Protein AF-A0AAD7ZZE3-F1 (afdb_monomer_lite)

InterPro domains:
  IPR011072 HR1 rho-binding domain [PF02185] (24-82)
  IPR011072 HR1 rho-binding domain [PS51860] (10-84)
  IPR011072 HR1 rho-binding domain [SM00742] (22-85)
  IPR036274 HR1 repeat superfamily [SSF46585] (5-81)
  IPR047138 Rhophilin-1/2 [PTHR23031] (6-114)

pLDDT: mean 81.24, std 17.68, range [37.16, 98.25]

Structure (mmCIF, N/CA/C/O backbone):
data_AF-A0AAD7ZZE3-F1
#
_entry.id   AF-A0AAD7ZZE3-F1
#
loop_
_atom_site.group_PDB
_atom_site.id
_atom_site.type_symbol
_atom_site.label_atom_id
_atom_site.label_alt_id
_atom_site.label_comp_id
_atom_site.label_asym_id
_atom_site.label_entity_id
_atom_site.label_seq_id
_atom_site.pdbx_PDB_ins_code
_atom_site.Cartn_x
_atom_site.Cartn_y
_atom_site.Cartn_z
_atom_site.occupancy
_atom_site.B_iso_or_equiv
_atom_site.auth_seq_id
_atom_site.auth_comp_id
_atom_site.auth_asym_id
_atom_site.auth_atom_id
_atom_site.pdbx_PDB_model_num
ATOM 1 N N . THR A 1 1 ? 23.943 -19.077 -39.821 1.00 42.47 1 THR A N 1
ATOM 2 C CA . THR A 1 1 ? 24.358 -19.490 -38.464 1.00 42.47 1 THR A CA 1
ATOM 3 C C . THR A 1 1 ? 25.020 -18.323 -37.765 1.00 42.47 1 THR A C 1
ATOM 5 O O . THR A 1 1 ? 26.119 -17.955 -38.136 1.00 42.47 1 THR A O 1
ATOM 8 N N . SER A 1 2 ? 24.323 -17.698 -36.815 1.00 37.16 2 SER A N 1
ATOM 9 C CA . SER A 1 2 ? 24.888 -17.059 -35.613 1.00 37.16 2 SER A CA 1
ATOM 10 C C . SER A 1 2 ? 23.744 -16.312 -34.928 1.00 37.16 2 SER A C 1
ATOM 12 O O . SER A 1 2 ? 23.485 -15.138 -35.183 1.00 37.16 2 SER A O 1
ATOM 14 N N . LEU A 1 3 ? 22.980 -17.045 -34.117 1.00 42.78 3 LEU A N 1
ATOM 15 C CA . LEU A 1 3 ? 22.152 -16.440 -33.084 1.00 42.78 3 LEU A CA 1
ATOM 16 C C . LEU A 1 3 ? 23.130 -15.831 -32.078 1.00 42.78 3 LEU A C 1
ATOM 18 O O . LEU A 1 3 ? 23.641 -16.534 -31.209 1.00 42.78 3 LEU A O 1
ATOM 22 N N . LEU A 1 4 ? 23.419 -14.537 -32.223 1.00 43.78 4 LEU A N 1
ATOM 23 C CA . LEU A 1 4 ? 24.019 -13.727 -31.167 1.00 43.78 4 LEU A CA 1
ATOM 24 C C . LEU A 1 4 ? 23.009 -13.659 -30.017 1.00 43.78 4 LEU A C 1
ATOM 26 O O . LEU A 1 4 ? 22.282 -12.681 -29.848 1.00 43.78 4 LEU A O 1
ATOM 30 N N . TYR A 1 5 ? 22.948 -14.727 -29.223 1.00 42.84 5 TYR A N 1
ATOM 31 C CA . TYR A 1 5 ? 22.493 -14.635 -27.851 1.00 42.84 5 TYR A CA 1
ATOM 32 C C . TYR A 1 5 ? 23.435 -13.642 -27.183 1.00 42.84 5 TYR A C 1
ATOM 34 O O . TYR A 1 5 ? 24.569 -13.976 -26.843 1.00 42.84 5 TYR A O 1
ATOM 42 N N . LYS A 1 6 ? 22.985 -12.385 -27.066 1.00 51.81 6 LYS A N 1
ATOM 43 C CA . LYS A 1 6 ? 23.597 -11.416 -26.161 1.00 51.81 6 LYS A CA 1
ATOM 44 C C . LYS A 1 6 ? 23.743 -12.138 -24.831 1.00 51.81 6 LYS A C 1
ATOM 46 O O . LYS A 1 6 ? 22.735 -12.525 -24.240 1.00 51.81 6 LYS A O 1
ATOM 51 N N . SER A 1 7 ? 24.992 -12.379 -24.441 1.00 51.88 7 SER A N 1
ATOM 52 C CA . SER A 1 7 ? 25.343 -13.004 -23.175 1.00 51.88 7 SER A CA 1
ATOM 53 C C . SER A 1 7 ? 24.483 -12.365 -22.088 1.00 51.88 7 SER A C 1
ATOM 55 O O . SER A 1 7 ? 24.461 -11.136 -21.961 1.00 51.88 7 SER A O 1
ATOM 57 N N . GLY A 1 8 ? 23.686 -13.177 -21.392 1.00 56.34 8 GLY A N 1
ATOM 58 C CA . GLY A 1 8 ? 22.913 -12.695 -20.256 1.00 56.34 8 GLY A CA 1
ATOM 59 C C . GLY A 1 8 ? 23.854 -11.988 -19.285 1.00 56.34 8 GLY A C 1
ATOM 60 O O . GLY A 1 8 ? 25.014 -12.372 -19.144 1.00 56.34 8 GLY A O 1
ATOM 61 N N . SER A 1 9 ? 23.380 -10.918 -18.653 1.00 55.56 9 SER A N 1
ATOM 62 C CA . SER A 1 9 ? 24.172 -10.212 -17.649 1.00 55.56 9 SER A CA 1
ATOM 63 C C . SER A 1 9 ? 24.606 -11.186 -16.552 1.00 55.56 9 SER A C 1
ATOM 65 O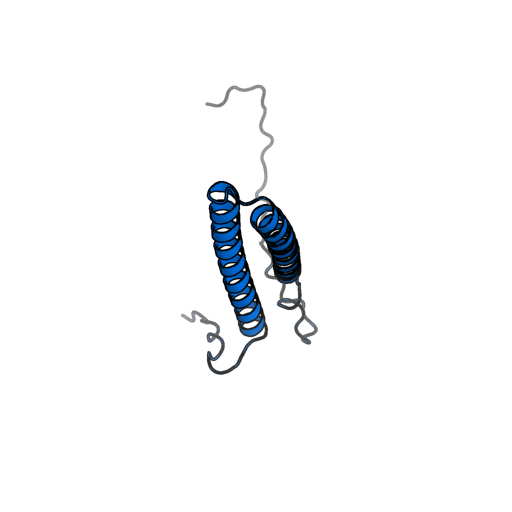 O . SER A 1 9 ? 23.769 -11.951 -16.070 1.00 55.56 9 SER A O 1
ATOM 67 N N . ASP A 1 10 ? 25.886 -11.162 -16.167 1.00 55.78 10 ASP A N 1
ATOM 68 C CA . ASP A 1 10 ? 26.408 -12.002 -15.086 1.00 55.78 10 ASP A CA 1
ATOM 69 C C . ASP A 1 10 ? 25.532 -11.818 -13.830 1.00 55.78 10 ASP A C 1
ATOM 71 O O . ASP A 1 10 ? 25.436 -10.696 -13.326 1.00 55.78 10 ASP A O 1
ATOM 75 N N . PRO A 1 11 ? 24.877 -12.873 -13.307 1.00 56.28 11 PRO A N 1
ATOM 76 C CA . PRO A 1 11 ? 24.030 -12.774 -12.120 1.00 56.28 11 PRO A CA 1
ATOM 77 C C . PRO A 1 11 ? 24.796 -12.325 -10.866 1.00 56.28 11 PRO A C 1
ATOM 79 O O . PRO A 1 11 ? 24.170 -11.901 -9.895 1.00 56.28 11 PRO A O 1
ATOM 82 N N . ARG A 1 12 ? 26.135 -12.394 -10.874 1.00 56.84 12 ARG A N 1
ATOM 83 C CA . ARG A 1 12 ? 27.008 -11.870 -9.814 1.00 56.84 12 ARG A CA 1
ATOM 84 C C . ARG A 1 12 ? 27.272 -10.368 -9.939 1.00 56.84 12 ARG A C 1
ATOM 86 O O . ARG A 1 12 ? 27.638 -9.738 -8.950 1.00 56.84 12 ARG A O 1
ATOM 93 N N . VAL A 1 13 ? 27.057 -9.778 -11.114 1.00 56.16 13 VAL A N 1
ATOM 94 C CA . VAL A 1 13 ? 27.199 -8.339 -11.350 1.00 56.16 13 VAL A CA 1
ATOM 95 C C . VAL A 1 13 ? 25.817 -7.705 -11.242 1.00 56.16 13 VAL A C 1
ATOM 97 O O . VAL A 1 13 ? 24.955 -7.879 -12.102 1.00 56.16 13 VAL A O 1
ATOM 100 N N . ALA A 1 14 ? 25.581 -6.954 -10.165 1.00 59.16 14 ALA A N 1
ATOM 101 C CA . ALA A 1 14 ? 24.323 -6.240 -9.972 1.00 59.16 14 ALA A CA 1
ATOM 102 C C . ALA A 1 14 ? 24.150 -5.161 -11.056 1.00 59.16 14 ALA A C 1
ATOM 104 O O . ALA A 1 14 ? 24.595 -4.023 -10.899 1.00 59.16 14 ALA A O 1
ATOM 105 N N . THR A 1 15 ? 23.491 -5.521 -12.157 1.00 68.00 15 THR A N 1
ATOM 106 C CA . THR A 1 15 ? 23.118 -4.578 -13.215 1.00 68.00 15 THR A CA 1
ATOM 107 C C . THR A 1 15 ? 22.203 -3.487 -12.662 1.00 68.00 15 THR A C 1
ATOM 109 O O . THR A 1 15 ? 21.455 -3.723 -11.708 1.00 68.00 15 THR A O 1
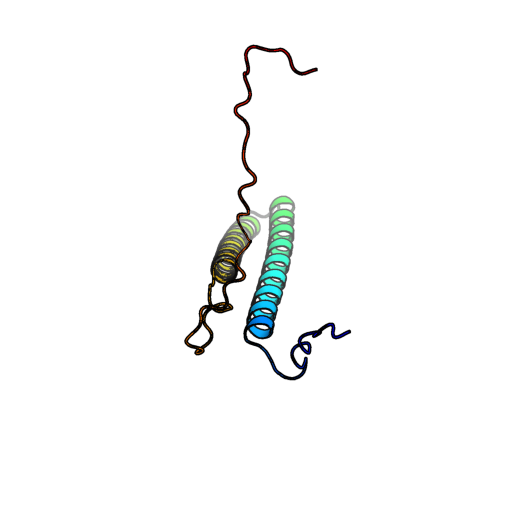ATOM 112 N N . CYS A 1 16 ? 22.200 -2.302 -13.279 1.00 66.75 16 CYS A N 1
ATOM 113 C CA . CYS A 1 16 ? 21.253 -1.232 -12.936 1.00 66.75 16 CYS A CA 1
ATOM 114 C C . CYS A 1 16 ? 19.800 -1.752 -12.930 1.00 66.75 16 CYS A C 1
ATOM 116 O O . CYS A 1 16 ? 19.038 -1.490 -12.000 1.00 66.75 16 CYS A O 1
ATOM 118 N N . ARG A 1 17 ? 19.469 -2.636 -13.883 1.00 74.25 17 ARG A N 1
ATOM 119 C CA . ARG A 1 17 ? 18.191 -3.362 -13.950 1.00 74.25 17 ARG A CA 1
ATOM 120 C C . ARG A 1 17 ? 17.933 -4.282 -12.757 1.00 74.25 17 ARG A C 1
ATOM 122 O O . ARG A 1 17 ? 16.835 -4.261 -12.206 1.00 74.25 17 ARG A O 1
ATOM 129 N N . GLY A 1 18 ? 18.920 -5.074 -12.340 1.00 76.62 18 GLY A N 1
ATOM 130 C CA . GLY A 1 18 ? 18.809 -5.944 -11.166 1.00 76.62 18 GLY A CA 1
ATOM 131 C C . GLY A 1 18 ? 18.609 -5.155 -9.869 1.00 76.62 18 GLY A C 1
ATOM 132 O O . GLY A 1 18 ? 17.760 -5.511 -9.053 1.00 76.62 18 GLY A O 1
ATOM 133 N N . LYS A 1 19 ? 19.317 -4.030 -9.709 1.00 80.75 19 LYS A N 1
ATOM 134 C CA . LYS A 1 19 ? 19.153 -3.123 -8.560 1.00 80.75 19 LYS A CA 1
ATOM 135 C C . LYS A 1 19 ? 17.740 -2.532 -8.503 1.00 80.75 19 LYS A C 1
ATOM 137 O O . LYS A 1 19 ? 17.121 -2.561 -7.440 1.00 80.75 19 LYS A O 1
ATOM 142 N N . LEU A 1 20 ? 17.209 -2.060 -9.634 1.00 83.00 20 LEU A N 1
ATOM 143 C CA . LEU A 1 20 ? 15.844 -1.531 -9.717 1.00 83.00 20 LEU A CA 1
ATOM 144 C C . LEU A 1 20 ? 14.799 -2.604 -9.384 1.00 83.00 20 LEU A C 1
ATOM 146 O O . LEU A 1 20 ? 13.881 -2.366 -8.601 1.00 83.00 20 LEU A O 1
ATOM 150 N N . GLN A 1 21 ? 14.972 -3.815 -9.920 1.00 87.00 21 GLN A N 1
ATOM 151 C CA . GLN A 1 21 ? 14.063 -4.927 -9.657 1.00 87.00 21 GLN A CA 1
ATOM 152 C C . GLN A 1 21 ? 14.080 -5.357 -8.182 1.00 87.00 21 GLN A C 1
ATOM 154 O O . GLN A 1 21 ? 13.024 -5.657 -7.625 1.00 87.00 21 GLN A O 1
ATOM 159 N N . ASN A 1 22 ? 15.242 -5.336 -7.523 1.00 88.56 22 ASN A N 1
ATOM 160 C CA . ASN A 1 22 ? 15.345 -5.608 -6.087 1.00 88.56 22 ASN A CA 1
ATOM 161 C C . ASN A 1 22 ? 14.596 -4.560 -5.256 1.00 88.56 22 ASN A C 1
ATOM 163 O O . ASN A 1 22 ? 13.813 -4.929 -4.380 1.00 88.56 22 ASN A O 1
ATOM 167 N N . LYS A 1 23 ? 14.763 -3.266 -5.572 1.00 90.69 23 LYS A N 1
ATOM 168 C CA . LYS A 1 23 ? 13.990 -2.183 -4.936 1.00 90.69 23 LYS A CA 1
ATOM 169 C C . LYS A 1 23 ? 12.482 -2.384 -5.138 1.00 90.69 23 LYS A C 1
ATOM 171 O O . LYS A 1 23 ? 11.722 -2.331 -4.175 1.00 90.69 23 LYS A O 1
ATOM 176 N N . ARG A 1 24 ? 12.055 -2.710 -6.365 1.00 92.38 24 ARG A N 1
ATOM 177 C CA . ARG A 1 24 ? 10.647 -2.977 -6.709 1.00 92.38 24 ARG A CA 1
ATOM 178 C C . ARG A 1 24 ? 10.078 -4.162 -5.928 1.00 92.38 24 ARG A C 1
ATOM 180 O O . ARG A 1 24 ? 8.959 -4.097 -5.426 1.00 92.38 24 ARG A O 1
ATOM 187 N N . SER A 1 25 ? 10.838 -5.250 -5.828 1.00 93.94 25 SER A N 1
ATOM 188 C CA . SER A 1 25 ? 10.450 -6.435 -5.058 1.00 93.94 25 SER A CA 1
ATOM 189 C C . SER A 1 25 ? 10.296 -6.099 -3.574 1.00 93.94 25 SER A C 1
ATOM 191 O O . SER A 1 25 ? 9.288 -6.452 -2.963 1.00 93.94 25 SER A O 1
ATOM 193 N N . LYS A 1 26 ? 11.241 -5.336 -3.012 1.00 96.00 26 LYS A N 1
ATOM 194 C CA . LYS A 1 26 ? 11.196 -4.903 -1.614 1.00 96.00 26 LYS A CA 1
ATOM 195 C C . LYS A 1 26 ? 9.967 -4.037 -1.319 1.00 96.00 26 LYS A C 1
ATOM 197 O O . LYS A 1 26 ? 9.255 -4.333 -0.366 1.00 96.00 26 LYS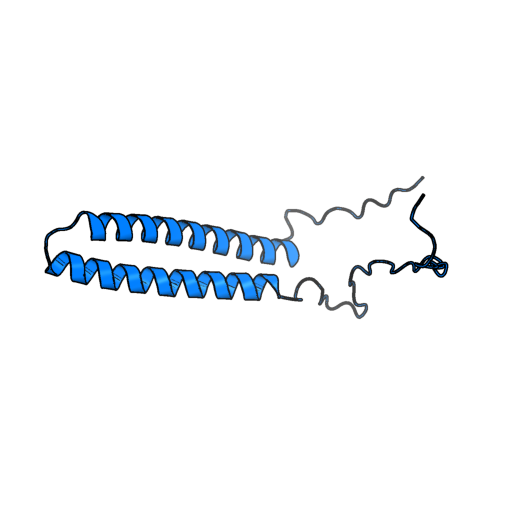 A O 1
ATOM 202 N N . LEU A 1 27 ? 9.662 -3.049 -2.166 1.00 96.81 27 LEU A N 1
ATOM 203 C CA . LEU A 1 27 ? 8.448 -2.229 -2.031 1.00 96.81 27 LEU A CA 1
ATOM 204 C C . LEU A 1 27 ? 7.172 -3.078 -2.084 1.00 96.81 27 LEU A C 1
ATOM 206 O O . LEU A 1 27 ? 6.299 -2.926 -1.238 1.00 96.81 27 LEU A O 1
ATOM 210 N N . ASN A 1 28 ? 7.080 -4.032 -3.015 1.00 97.56 28 ASN A N 1
ATOM 211 C CA . ASN A 1 28 ? 5.932 -4.941 -3.080 1.00 97.56 28 ASN A CA 1
ATOM 212 C C . ASN A 1 28 ? 5.779 -5.799 -1.816 1.00 97.56 28 ASN A C 1
ATOM 214 O O . ASN A 1 28 ? 4.656 -6.062 -1.383 1.00 97.56 28 ASN A O 1
ATOM 218 N N . GLN A 1 29 ? 6.880 -6.251 -1.212 1.00 98.06 29 GLN A N 1
ATOM 219 C CA . GLN A 1 29 ? 6.824 -6.991 0.050 1.00 98.06 29 GLN A CA 1
ATOM 220 C C . GLN A 1 29 ? 6.282 -6.123 1.190 1.00 98.06 29 GLN A C 1
ATOM 222 O O . GLN A 1 29 ? 5.402 -6.582 1.921 1.00 98.06 29 GLN A O 1
ATOM 227 N N . GLU A 1 30 ? 6.752 -4.878 1.314 1.00 97.81 30 GLU A N 1
ATOM 228 C CA . GLU A 1 30 ? 6.264 -3.954 2.344 1.00 97.81 30 GLU A CA 1
ATOM 229 C C . GLU A 1 30 ? 4.795 -3.568 2.109 1.00 97.81 30 GLU A C 1
ATOM 231 O O . GLU A 1 30 ? 4.007 -3.623 3.045 1.00 97.81 30 GLU A O 1
ATOM 236 N N . ILE A 1 31 ? 4.367 -3.313 0.865 1.00 98.12 31 ILE A N 1
ATOM 237 C CA . ILE A 1 31 ? 2.950 -3.061 0.532 1.00 98.12 31 ILE A CA 1
ATOM 238 C C . ILE A 1 31 ? 2.068 -4.235 0.967 1.00 98.12 31 ILE A C 1
ATOM 240 O O . ILE A 1 31 ? 1.027 -4.042 1.590 1.00 98.12 31 ILE A O 1
ATOM 244 N N . ASN A 1 32 ? 2.479 -5.468 0.663 1.00 98.25 32 ASN A N 1
ATOM 245 C CA . ASN A 1 32 ? 1.721 -6.655 1.057 1.00 98.25 32 ASN A CA 1
ATOM 246 C C . ASN A 1 32 ? 1.673 -6.836 2.578 1.00 98.25 32 ASN A C 1
ATOM 248 O O . ASN A 1 32 ? 0.657 -7.276 3.117 1.00 98.25 32 ASN A O 1
ATOM 252 N N . LYS A 1 33 ? 2.762 -6.510 3.279 1.00 97.81 33 LYS A N 1
ATOM 253 C CA . LYS A 1 33 ? 2.794 -6.501 4.743 1.00 97.81 33 LYS A CA 1
ATOM 254 C C . LYS A 1 33 ? 1.812 -5.469 5.297 1.00 97.81 33 LYS A C 1
ATOM 256 O O . LYS A 1 33 ? 1.018 -5.819 6.166 1.00 97.81 33 LYS A O 1
ATOM 261 N N . GLU A 1 34 ? 1.811 -4.262 4.749 1.00 97.56 34 GLU A N 1
ATOM 262 C CA . GLU A 1 34 ? 0.944 -3.173 5.190 1.00 97.56 34 GLU A CA 1
ATOM 263 C C . GLU A 1 34 ? -0.536 -3.473 4.924 1.00 97.56 34 GLU A C 1
ATOM 265 O O . GLU A 1 34 ? -1.381 -3.268 5.789 1.00 97.56 34 GLU A O 1
ATOM 270 N N . LEU A 1 35 ? -0.855 -4.080 3.775 1.00 98.19 35 LEU A N 1
ATOM 271 C CA . LEU A 1 35 ? -2.203 -4.570 3.471 1.00 98.19 35 LEU A CA 1
ATOM 272 C C . LEU A 1 35 ? -2.689 -5.606 4.494 1.00 98.19 35 LEU A C 1
ATOM 274 O O . LEU A 1 35 ? -3.845 -5.553 4.918 1.00 98.19 35 LEU A O 1
ATOM 278 N N . ARG A 1 36 ? -1.818 -6.535 4.912 1.00 97.88 36 ARG A N 1
ATOM 279 C CA . ARG A 1 36 ? -2.156 -7.525 5.947 1.00 97.88 36 ARG A CA 1
ATOM 280 C C . ARG A 1 36 ? -2.364 -6.875 7.311 1.00 97.88 36 ARG A C 1
ATOM 282 O O . ARG A 1 36 ? -3.326 -7.222 7.992 1.00 97.88 36 ARG A O 1
ATOM 289 N N . LEU A 1 37 ? -1.498 -5.937 7.698 1.00 97.25 37 LEU A N 1
ATOM 290 C CA . LEU A 1 37 ? -1.650 -5.180 8.944 1.00 97.25 37 LEU A CA 1
ATOM 291 C C . LEU A 1 37 ? -2.963 -4.399 8.955 1.00 97.25 37 LEU A C 1
ATOM 293 O O . LEU A 1 37 ? -3.708 -4.480 9.929 1.00 97.25 37 LEU A O 1
ATOM 297 N N . ARG A 1 38 ? -3.295 -3.736 7.843 1.00 97.69 38 ARG A N 1
ATOM 298 C CA . ARG A 1 38 ? -4.554 -3.009 7.682 1.00 97.69 38 ARG A CA 1
ATOM 299 C C . ARG A 1 38 ? -5.760 -3.918 7.870 1.00 97.69 38 ARG A C 1
ATOM 301 O O . ARG A 1 38 ? -6.630 -3.609 8.674 1.00 97.69 38 ARG A O 1
ATOM 308 N N . ALA A 1 39 ? -5.787 -5.061 7.184 1.00 97.94 39 ALA A N 1
ATOM 309 C CA . ALA A 1 39 ? -6.871 -6.031 7.324 1.00 97.94 39 ALA A CA 1
ATOM 310 C C . ALA A 1 39 ? -7.006 -6.535 8.774 1.00 97.94 39 ALA A C 1
ATOM 312 O O . ALA A 1 39 ? -8.116 -6.655 9.293 1.00 97.94 39 ALA A O 1
ATOM 313 N N . GLY A 1 40 ? -5.882 -6.783 9.457 1.00 96.69 40 GLY A N 1
ATOM 314 C CA . GLY A 1 40 ? -5.866 -7.142 10.876 1.00 96.69 40 GLY A CA 1
ATOM 315 C C . GLY A 1 40 ? -6.448 -6.047 11.775 1.00 96.69 40 GLY A C 1
ATOM 316 O O . GLY A 1 40 ? -7.309 -6.331 12.608 1.00 96.69 40 GLY A O 1
ATOM 317 N N . ALA A 1 41 ? -6.034 -4.795 11.572 1.00 96.44 41 ALA A N 1
ATOM 318 C CA . ALA A 1 41 ? -6.525 -3.640 12.322 1.00 96.44 41 ALA A CA 1
ATOM 319 C C . ALA A 1 41 ? -8.019 -3.370 12.069 1.00 96.44 41 ALA A C 1
ATOM 321 O O . ALA A 1 41 ? -8.766 -3.136 13.015 1.00 96.44 41 ALA A O 1
ATOM 322 N N . GLU A 1 42 ? -8.489 -3.474 10.823 1.00 97.19 42 GLU A N 1
ATOM 323 C CA . GLU A 1 42 ? -9.912 -3.349 10.472 1.00 97.19 42 GLU A CA 1
ATOM 324 C C . GLU A 1 42 ? -10.765 -4.421 11.161 1.00 97.19 42 GLU A C 1
ATOM 326 O O . GLU A 1 42 ? -11.853 -4.130 11.665 1.00 97.19 42 GLU A O 1
ATOM 331 N N . ASN A 1 43 ? -10.274 -5.661 11.212 1.00 97.31 43 ASN A N 1
ATOM 332 C CA . ASN A 1 43 ? -10.958 -6.749 11.905 1.00 97.31 43 ASN A CA 1
ATOM 333 C C . ASN A 1 43 ? -11.005 -6.506 13.418 1.00 97.31 43 ASN A C 1
ATOM 335 O O . ASN A 1 43 ? -12.065 -6.653 14.028 1.00 97.31 43 ASN A O 1
ATOM 339 N N . LEU A 1 44 ? -9.894 -6.068 14.017 1.00 96.06 44 LEU A N 1
ATOM 340 C CA . LEU A 1 44 ? -9.841 -5.720 15.436 1.00 96.06 44 LEU A CA 1
ATOM 341 C C . LEU A 1 44 ? -10.787 -4.558 15.769 1.00 96.06 44 LEU A C 1
ATOM 343 O O . LEU A 1 44 ? -11.512 -4.622 16.762 1.00 96.06 44 LEU A O 1
ATOM 347 N N . PHE A 1 45 ? -10.839 -3.529 14.921 1.00 96.00 45 PHE A N 1
ATOM 348 C CA . PHE A 1 45 ? -11.739 -2.386 15.081 1.00 96.00 45 PHE A CA 1
ATOM 349 C C . PHE A 1 45 ? -13.212 -2.809 15.100 1.00 96.00 45 PHE A C 1
ATOM 351 O O . PHE A 1 45 ? -13.999 -2.292 15.895 1.00 96.00 45 PHE A O 1
ATOM 358 N N . LYS A 1 46 ? -13.585 -3.764 14.236 1.00 96.44 46 LYS A N 1
ATOM 359 C CA . LYS A 1 46 ? -14.942 -4.326 14.167 1.00 96.44 46 LYS A CA 1
ATOM 360 C C . LYS A 1 46 ? -15.274 -5.201 15.379 1.00 96.44 46 LYS A C 1
ATOM 362 O O . LYS A 1 46 ? -16.396 -5.138 15.869 1.00 96.44 46 LYS A O 1
ATOM 367 N N . ALA A 1 47 ? -14.318 -5.998 15.858 1.00 96.94 47 ALA A N 1
ATOM 368 C CA . ALA A 1 47 ? -14.514 -6.917 16.981 1.00 96.94 47 ALA A CA 1
ATOM 369 C C . ALA A 1 47 ? -14.500 -6.226 18.359 1.00 96.94 47 ALA A C 1
ATOM 371 O O . ALA A 1 47 ? -15.026 -6.763 19.332 1.00 96.94 47 ALA A O 1
ATOM 372 N N . THR A 1 48 ? -13.891 -5.043 18.464 1.00 95.12 48 THR A N 1
ATOM 373 C CA . THR A 1 48 ? -13.699 -4.351 19.743 1.00 95.12 48 THR A CA 1
ATOM 374 C C . THR A 1 48 ? -14.935 -3.551 20.159 1.00 95.12 48 THR A C 1
ATOM 376 O O . THR A 1 48 ? -15.413 -2.680 19.433 1.00 95.12 48 THR A O 1
ATOM 379 N N . THR A 1 49 ? -15.408 -3.778 21.386 1.00 95.06 49 THR A N 1
ATOM 380 C CA . THR A 1 49 ? -16.519 -3.030 22.008 1.00 95.06 49 THR A CA 1
ATOM 381 C C . THR A 1 49 ? -16.047 -1.924 22.959 1.00 95.06 49 THR A C 1
ATOM 383 O O . THR A 1 49 ? -16.801 -1.003 23.268 1.00 95.06 49 THR A O 1
ATOM 386 N N . ASN A 1 50 ? -14.787 -1.971 23.407 1.00 96.56 50 ASN A N 1
ATOM 387 C CA . ASN A 1 50 ? -14.194 -0.957 24.279 1.00 96.56 50 ASN A CA 1
ATOM 388 C C . ASN A 1 50 ? -13.897 0.335 23.500 1.00 96.56 50 ASN A C 1
ATOM 390 O O . ASN A 1 50 ? -13.093 0.335 22.568 1.00 96.56 50 ASN A O 1
ATOM 394 N N . ARG A 1 51 ? -14.499 1.452 23.928 1.00 95.62 51 ARG A N 1
ATOM 395 C CA . ARG A 1 51 ? -14.391 2.748 23.240 1.00 95.62 51 ARG A CA 1
ATOM 396 C C . ARG A 1 51 ? -12.955 3.271 23.130 1.00 95.62 51 ARG A C 1
ATOM 398 O O . ARG A 1 51 ? -12.564 3.698 22.052 1.00 95.62 51 ARG A O 1
ATOM 405 N N . LYS A 1 52 ? -12.163 3.191 24.206 1.00 96.06 52 LYS A N 1
ATOM 406 C CA . LYS A 1 52 ? -10.773 3.682 24.211 1.00 96.06 52 LYS A CA 1
ATOM 407 C C . LYS A 1 52 ? -9.903 2.883 23.246 1.00 96.06 52 LYS A C 1
ATOM 409 O O . LYS A 1 52 ? -9.183 3.458 22.442 1.00 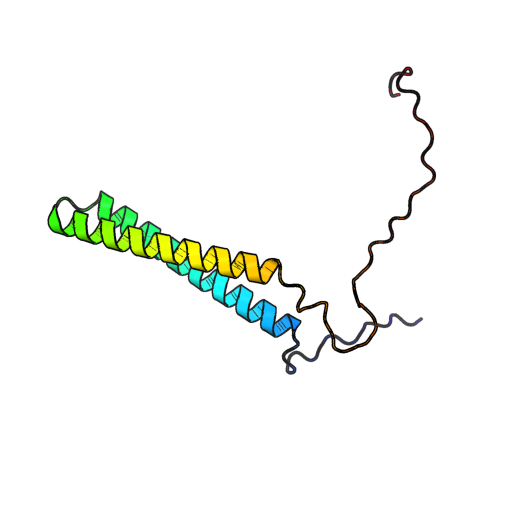96.06 52 LYS A O 1
ATOM 414 N N . LEU A 1 53 ? -10.022 1.554 23.285 1.00 95.44 53 LEU A N 1
ATOM 415 C CA . LEU A 1 53 ? -9.298 0.688 22.352 1.00 95.44 53 LEU A CA 1
ATOM 416 C C . LEU A 1 53 ? -9.728 0.940 20.905 1.00 95.44 53 LEU A C 1
ATOM 418 O O . LEU A 1 53 ? -8.890 0.962 20.013 1.00 95.44 53 LEU A O 1
ATOM 422 N N . LYS A 1 54 ? -11.020 1.181 20.668 1.00 96.75 54 LYS A N 1
ATOM 423 C CA . LYS A 1 54 ? -11.541 1.496 19.336 1.00 96.75 54 LYS A CA 1
ATOM 424 C C . LYS A 1 54 ? -10.953 2.796 18.775 1.00 96.75 54 LYS A C 1
ATOM 426 O O . LYS A 1 54 ? -10.574 2.824 17.608 1.00 96.75 54 LYS A O 1
ATOM 431 N N . GLU A 1 55 ? -10.829 3.837 19.598 1.00 97.12 55 GLU A N 1
ATOM 432 C CA . GLU A 1 55 ? -10.156 5.093 19.233 1.00 97.12 55 GLU A CA 1
ATOM 433 C C . GLU A 1 55 ? -8.674 4.856 18.889 1.00 97.12 55 GLU A C 1
ATOM 435 O O . GLU A 1 55 ? -8.207 5.317 17.848 1.00 97.12 55 GLU A O 1
ATOM 440 N N . THR A 1 56 ? -7.951 4.066 19.692 1.00 96.75 56 THR A N 1
ATOM 441 C CA . THR A 1 56 ? -6.554 3.700 19.400 1.00 96.75 56 THR A CA 1
ATOM 442 C C . THR A 1 56 ? -6.423 2.954 18.074 1.00 96.75 56 THR A C 1
ATOM 444 O O . THR A 1 56 ? -5.598 3.319 17.243 1.00 96.75 56 THR A O 1
ATOM 447 N N . VAL A 1 57 ? -7.265 1.946 17.829 1.00 97.25 57 VAL A N 1
ATOM 448 C CA . VAL A 1 57 ? -7.218 1.173 16.579 1.00 97.25 57 VAL A CA 1
ATOM 449 C C . VAL A 1 57 ? -7.556 2.049 15.367 1.00 97.25 57 VAL A C 1
ATOM 451 O O . VAL A 1 57 ? -6.964 1.861 14.309 1.00 97.25 57 VAL A O 1
ATOM 454 N N . ALA A 1 58 ? -8.454 3.033 15.496 1.00 96.62 58 ALA A N 1
ATOM 455 C CA . ALA A 1 58 ? -8.732 3.984 14.415 1.00 96.62 58 ALA A CA 1
ATOM 456 C C . ALA A 1 58 ? -7.514 4.854 14.058 1.00 96.62 58 ALA A C 1
ATOM 458 O O . ALA A 1 58 ? -7.263 5.111 12.876 1.00 96.62 58 ALA A O 1
ATOM 459 N N . LEU A 1 59 ? -6.752 5.294 15.064 1.00 96.94 59 LEU A N 1
ATOM 460 C CA . LEU A 1 59 ? -5.519 6.054 14.853 1.00 96.94 59 LEU A CA 1
ATOM 461 C C . LEU A 1 59 ? -4.453 5.196 14.163 1.00 96.94 59 LEU A C 1
ATOM 463 O O . LEU A 1 59 ? -3.908 5.611 13.143 1.00 96.94 59 LEU A O 1
ATOM 467 N N . GLU A 1 60 ? -4.226 3.976 14.652 1.00 95.94 60 GLU A N 1
ATOM 468 C CA . GLU A 1 60 ? -3.295 3.023 14.032 1.00 95.94 60 GLU A CA 1
ATOM 469 C C . GLU A 1 60 ? -3.695 2.695 12.588 1.00 95.94 60 GLU A C 1
ATOM 471 O O . GLU A 1 60 ? -2.862 2.679 11.685 1.00 95.94 60 GLU A O 1
ATOM 476 N N . LEU A 1 61 ? -4.991 2.511 12.324 1.00 96.94 61 LEU A N 1
ATOM 477 C CA . LEU A 1 61 ? -5.490 2.269 10.972 1.00 96.94 61 LEU A CA 1
ATOM 478 C C . LEU A 1 61 ? -5.203 3.453 10.036 1.00 96.94 61 LEU A C 1
ATOM 480 O O . LEU A 1 61 ? -4.879 3.258 8.863 1.00 96.94 61 LEU A O 1
ATOM 484 N N . SER A 1 62 ? -5.297 4.679 10.552 1.00 97.56 62 SER A N 1
ATOM 485 C CA . SER A 1 62 ? -4.949 5.889 9.802 1.00 97.56 62 SER A CA 1
ATOM 486 C C . SER A 1 62 ? -3.452 5.935 9.486 1.00 97.56 62 SER A C 1
ATOM 488 O O . SER A 1 62 ? -3.080 6.237 8.354 1.00 97.56 62 SER A O 1
ATOM 490 N N . PHE A 1 63 ? -2.597 5.558 10.441 1.00 97.31 63 PHE A N 1
ATOM 491 C CA . PHE A 1 63 ? -1.153 5.451 10.227 1.00 97.31 63 PHE A CA 1
ATOM 492 C C . PHE A 1 63 ? -0.807 4.421 9.142 1.00 97.31 63 PHE A C 1
ATOM 494 O O . PHE A 1 63 ? -0.102 4.743 8.184 1.00 97.31 63 PHE A O 1
ATOM 501 N N . VAL A 1 64 ? -1.375 3.216 9.242 1.00 97.31 64 VAL A N 1
ATOM 502 C CA . VAL A 1 64 ? -1.179 2.133 8.265 1.00 97.31 64 VAL A CA 1
ATOM 503 C C . VAL A 1 64 ? -1.636 2.555 6.864 1.00 97.31 64 VAL A C 1
ATOM 505 O O . VAL A 1 64 ? -0.979 2.258 5.865 1.00 97.31 64 VAL A O 1
ATOM 508 N N . ASN A 1 65 ? -2.743 3.296 6.762 1.00 97.38 65 ASN A N 1
ATOM 509 C CA . ASN A 1 65 ? -3.220 3.822 5.483 1.00 97.38 65 ASN A CA 1
ATOM 510 C C . ASN A 1 65 ? -2.256 4.843 4.863 1.00 97.38 65 ASN A C 1
ATOM 512 O O . ASN A 1 65 ? -1.964 4.740 3.670 1.00 97.38 65 ASN A O 1
ATOM 516 N N . SER A 1 66 ? -1.735 5.784 5.654 1.00 98.00 66 SER A N 1
ATOM 517 C CA . SER A 1 66 ? -0.751 6.766 5.180 1.00 98.00 66 SER A CA 1
ATOM 518 C C . SER A 1 66 ? 0.542 6.094 4.714 1.00 98.00 66 SER A C 1
ATOM 520 O O . SER A 1 66 ? 1.072 6.431 3.655 1.00 98.00 66 SER A O 1
ATOM 522 N N . ASN A 1 67 ? 1.025 5.091 5.452 1.00 97.88 67 ASN A N 1
ATOM 523 C CA . ASN A 1 67 ? 2.210 4.328 5.066 1.00 97.88 67 ASN A CA 1
ATOM 524 C C . ASN A 1 67 ? 1.984 3.541 3.762 1.00 97.88 67 ASN A C 1
ATOM 526 O O . ASN A 1 67 ? 2.810 3.565 2.850 1.00 97.88 67 ASN A O 1
ATOM 530 N N . LEU A 1 68 ? 0.821 2.898 3.622 1.00 97.81 68 LEU A N 1
ATOM 531 C CA . LEU A 1 68 ? 0.451 2.193 2.397 1.00 97.81 68 LEU A CA 1
ATOM 532 C C . LEU A 1 68 ? 0.388 3.134 1.184 1.00 97.81 68 LEU A C 1
ATOM 534 O O . LEU A 1 68 ? 0.767 2.727 0.084 1.00 97.81 68 LEU A O 1
ATOM 538 N N . GLN A 1 69 ? -0.098 4.365 1.363 1.00 98.06 69 GLN A N 1
ATOM 539 C CA . GLN A 1 69 ? -0.111 5.376 0.307 1.00 98.06 69 GLN A CA 1
ATOM 540 C C . GLN A 1 69 ? 1.314 5.747 -0.118 1.00 98.06 69 GLN A C 1
ATOM 542 O O . GLN A 1 69 ? 1.632 5.634 -1.301 1.00 98.06 69 GLN A O 1
ATOM 547 N N . LEU A 1 70 ? 2.185 6.078 0.839 1.00 98.06 70 LEU A N 1
ATOM 548 C CA . LEU A 1 70 ? 3.586 6.411 0.569 1.00 98.06 70 LEU A CA 1
ATOM 549 C C . LEU A 1 70 ? 4.305 5.292 -0.200 1.00 98.06 70 LEU A C 1
ATOM 551 O O . LEU A 1 70 ? 4.964 5.543 -1.207 1.00 98.06 70 LEU A O 1
ATOM 555 N N . LEU A 1 71 ? 4.147 4.038 0.232 1.00 98.00 71 LEU A N 1
ATOM 556 C CA . LEU A 1 71 ? 4.772 2.889 -0.430 1.00 98.00 71 LEU A CA 1
ATOM 557 C C . LEU A 1 71 ? 4.287 2.709 -1.878 1.00 98.00 71 LEU A C 1
ATOM 559 O O . LEU A 1 71 ? 5.065 2.323 -2.754 1.00 98.00 71 LEU A O 1
ATOM 563 N N . LYS A 1 72 ? 3.004 2.981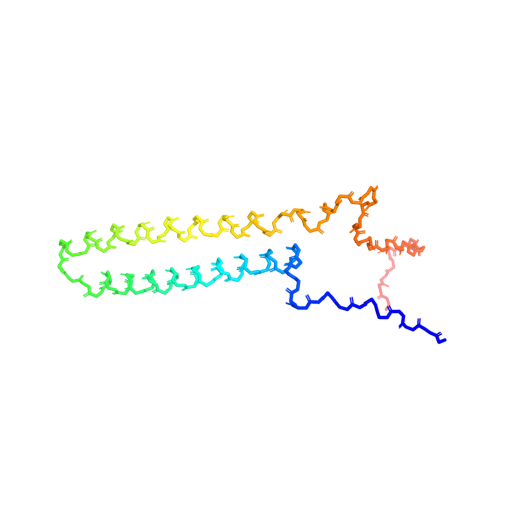 -2.146 1.00 97.19 72 LYS A N 1
ATOM 564 C CA . LYS A 1 72 ? 2.438 2.925 -3.501 1.00 97.19 72 LYS A CA 1
ATOM 565 C C . LYS A 1 72 ? 2.966 4.049 -4.385 1.00 97.19 72 LYS A C 1
ATOM 567 O O . LYS A 1 72 ? 3.263 3.788 -5.548 1.00 97.19 72 LYS A O 1
ATOM 572 N N . GLU A 1 73 ? 3.102 5.255 -3.845 1.00 97.56 73 GLU A N 1
ATOM 573 C CA . GLU A 1 73 ? 3.686 6.397 -4.554 1.00 97.56 73 GLU A CA 1
ATOM 574 C C . GLU A 1 73 ? 5.147 6.114 -4.922 1.00 97.56 73 GLU A C 1
ATOM 576 O O . GLU A 1 73 ? 5.509 6.215 -6.092 1.00 97.56 73 GLU A O 1
ATOM 581 N N . GLN A 1 74 ? 5.949 5.614 -3.978 1.00 96.12 74 GLN A N 1
ATOM 582 C CA . GLN A 1 74 ? 7.336 5.201 -4.232 1.00 96.12 74 GLN A CA 1
ATOM 583 C C . GLN A 1 74 ? 7.436 4.103 -5.302 1.00 96.12 74 GLN A C 1
ATOM 585 O O . GLN A 1 74 ? 8.336 4.113 -6.142 1.00 96.12 74 GLN A O 1
ATOM 590 N N . LEU A 1 75 ? 6.511 3.136 -5.298 1.00 95.69 75 LEU A N 1
ATOM 591 C CA . LEU A 1 75 ? 6.468 2.097 -6.326 1.00 95.69 75 LEU A CA 1
ATOM 592 C C . LEU A 1 75 ? 6.102 2.673 -7.701 1.00 95.69 75 LEU A C 1
ATOM 594 O O . LEU A 1 75 ? 6.672 2.246 -8.707 1.00 95.69 75 LEU A O 1
ATOM 598 N N . ALA A 1 76 ? 5.164 3.619 -7.755 1.00 93.81 76 ALA A N 1
ATOM 599 C CA . ALA A 1 76 ? 4.772 4.296 -8.986 1.00 93.81 76 ALA A CA 1
ATOM 600 C C . ALA A 1 76 ? 5.931 5.125 -9.560 1.00 93.81 76 ALA A C 1
ATOM 602 O O . ALA A 1 76 ? 6.242 4.987 -10.743 1.00 93.81 76 ALA A O 1
ATOM 603 N N . GLU A 1 77 ? 6.627 5.884 -8.714 1.00 91.88 77 GLU A N 1
ATOM 604 C CA . GLU A 1 77 ? 7.833 6.631 -9.077 1.00 91.88 77 GLU A CA 1
ATOM 605 C C . GLU A 1 77 ? 8.893 5.693 -9.674 1.00 91.88 77 GLU A C 1
ATOM 607 O O . GLU A 1 77 ? 9.354 5.894 -10.800 1.00 91.88 77 GLU A O 1
ATOM 612 N N . LEU A 1 78 ? 9.185 4.580 -8.992 1.00 89.31 78 LEU A N 1
ATOM 613 C CA . LEU A 1 78 ? 10.130 3.569 -9.468 1.00 89.31 78 LEU A CA 1
ATOM 614 C C . LEU A 1 78 ? 9.712 2.941 -10.809 1.00 89.31 78 LEU A C 1
ATOM 616 O O . LEU A 1 78 ? 10.561 2.575 -11.620 1.00 89.31 78 LEU A O 1
ATOM 620 N N . ASN A 1 79 ? 8.409 2.776 -11.047 1.00 87.75 79 ASN A N 1
ATOM 621 C CA . ASN A 1 79 ? 7.880 2.251 -12.307 1.00 87.75 79 ASN A CA 1
ATOM 622 C C . ASN A 1 79 ? 7.978 3.258 -13.455 1.00 87.75 79 ASN A C 1
ATOM 624 O O . ASN A 1 79 ? 8.112 2.833 -14.600 1.00 87.75 79 ASN A O 1
ATOM 628 N N . SER A 1 80 ? 7.938 4.552 -13.146 1.00 86.38 80 SER A N 1
ATOM 629 C CA . SER A 1 80 ? 8.118 5.639 -14.111 1.00 86.38 80 SER A CA 1
ATOM 630 C C . SER A 1 80 ? 9.584 6.003 -14.375 1.00 86.38 80 SER A C 1
ATOM 632 O O . SER A 1 80 ? 9.870 6.739 -15.316 1.00 86.38 80 SER A O 1
ATOM 634 N N . SER A 1 81 ? 10.519 5.482 -13.571 1.00 79.38 81 SER A N 1
ATOM 635 C CA . SER A 1 81 ? 11.942 5.797 -13.689 1.00 79.38 81 SER A CA 1
ATOM 636 C C . SER A 1 81 ? 12.532 5.357 -15.034 1.00 79.38 81 SER A C 1
ATOM 638 O O . SER A 1 81 ? 12.407 4.205 -15.460 1.00 79.38 81 SER A O 1
ATOM 640 N N . VAL A 1 82 ? 13.239 6.291 -15.675 1.00 66.88 82 VAL A N 1
ATOM 641 C CA . VAL A 1 82 ? 13.954 6.100 -16.947 1.00 66.88 82 VAL A CA 1
ATOM 642 C C . VAL A 1 82 ? 15.406 5.642 -16.707 1.00 66.88 82 VAL A C 1
ATOM 644 O O . VAL A 1 82 ? 16.144 5.431 -17.663 1.00 66.88 82 VAL A O 1
ATOM 647 N N . GLU A 1 83 ? 15.825 5.408 -15.452 1.00 65.62 83 GLU A N 1
ATOM 648 C CA . GLU A 1 83 ? 17.206 5.026 -15.081 1.00 65.62 83 GLU A CA 1
ATOM 649 C C . GLU A 1 83 ? 17.747 3.799 -15.842 1.00 65.62 83 GLU A C 1
ATOM 651 O O . GLU A 1 83 ? 18.953 3.640 -15.989 1.00 65.62 83 GLU A O 1
ATOM 656 N N . LEU A 1 84 ? 16.881 2.921 -16.360 1.00 60.12 84 LEU A N 1
ATOM 657 C CA . LEU A 1 84 ? 17.297 1.767 -17.172 1.00 60.12 84 LEU A CA 1
ATOM 658 C C . LEU A 1 84 ? 17.745 2.128 -18.594 1.00 60.12 84 LEU A C 1
ATOM 660 O O . LEU A 1 84 ? 18.362 1.297 -19.261 1.00 60.12 84 LEU A O 1
ATOM 664 N N . TYR A 1 85 ? 17.401 3.326 -19.056 1.00 60.34 85 TYR A N 1
ATOM 665 C CA . TYR A 1 85 ? 17.615 3.800 -20.423 1.00 60.34 85 TYR A CA 1
ATOM 666 C C . TYR A 1 85 ? 18.697 4.883 -20.511 1.00 60.34 85 TYR A C 1
ATOM 668 O O . TYR A 1 85 ? 19.151 5.195 -21.607 1.00 60.34 85 TYR A O 1
ATOM 676 N N . GLN A 1 86 ? 19.136 5.424 -19.372 1.00 57.47 86 GLN A N 1
ATOM 677 C CA . GLN A 1 86 ? 20.262 6.350 -19.274 1.00 57.47 86 GLN A CA 1
ATOM 678 C C . GLN A 1 86 ? 21.536 5.561 -18.940 1.00 57.47 86 GLN A C 1
ATOM 680 O O . GLN A 1 86 ? 21.954 5.493 -17.789 1.00 57.47 86 GLN A O 1
ATOM 685 N N . ASN A 1 87 ? 22.136 4.894 -19.928 1.00 55.34 87 ASN A N 1
ATOM 686 C CA . ASN A 1 87 ? 23.541 4.489 -19.798 1.00 55.34 87 ASN A CA 1
ATOM 687 C C . ASN A 1 87 ? 24.422 5.688 -20.181 1.00 55.34 87 ASN A C 1
ATOM 689 O O . ASN A 1 87 ? 24.066 6.404 -21.109 1.00 55.34 87 ASN A O 1
ATOM 693 N N . ASP A 1 88 ? 25.607 5.837 -19.575 1.00 56.31 88 ASP A N 1
ATOM 694 C CA . ASP A 1 88 ? 26.648 6.826 -19.955 1.00 56.31 88 ASP A CA 1
ATOM 695 C C . ASP A 1 88 ? 27.184 6.656 -21.398 1.00 56.31 88 ASP A C 1
ATOM 697 O O . ASP A 1 88 ? 28.143 7.297 -21.824 1.00 56.31 88 ASP A O 1
ATOM 701 N N . SER A 1 89 ? 26.596 5.745 -22.172 1.00 57.09 89 SER A N 1
ATOM 702 C CA . SER A 1 89 ? 26.880 5.572 -23.589 1.00 57.09 89 SER A CA 1
ATOM 703 C C . SER A 1 89 ? 26.095 6.616 -24.379 1.00 57.09 89 SER A C 1
ATOM 705 O O . SER A 1 89 ? 24.877 6.687 -24.261 1.00 57.09 89 SER A O 1
ATOM 707 N N . ASN A 1 90 ? 26.787 7.379 -25.225 1.00 55.78 90 ASN A N 1
ATOM 708 C CA . ASN A 1 90 ? 26.253 8.462 -26.069 1.00 55.78 90 ASN A CA 1
ATOM 709 C C . ASN A 1 90 ? 25.135 8.056 -27.064 1.00 55.78 90 ASN A C 1
ATOM 711 O O . ASN A 1 90 ? 24.706 8.875 -27.871 1.00 55.78 90 ASN A O 1
ATOM 715 N N . GLU A 1 91 ? 24.672 6.808 -27.033 1.00 56.41 91 GLU A N 1
ATOM 716 C CA . GLU A 1 91 ? 23.635 6.264 -27.904 1.00 56.41 91 GLU A CA 1
ATOM 717 C C . GLU A 1 91 ? 22.423 5.847 -27.050 1.00 56.41 91 GLU A C 1
ATOM 719 O O . GLU A 1 91 ? 22.537 4.928 -26.229 1.00 56.41 91 GLU A O 1
ATOM 724 N N . PRO A 1 92 ? 21.253 6.490 -27.214 1.00 52.72 92 PRO A N 1
ATOM 725 C CA . PRO A 1 92 ? 20.048 6.112 -26.490 1.00 52.72 92 PRO A CA 1
ATOM 726 C C . PRO A 1 92 ? 19.600 4.705 -26.911 1.00 52.72 92 PRO A C 1
ATOM 728 O O . PRO A 1 92 ? 19.020 4.505 -27.976 1.00 52.72 92 PRO A O 1
ATOM 731 N N . VAL A 1 93 ? 19.823 3.710 -26.046 1.00 59.50 93 VAL A N 1
ATOM 732 C CA . VAL A 1 93 ? 19.340 2.329 -26.230 1.00 59.50 93 VAL A CA 1
ATOM 733 C C . VAL A 1 93 ? 17.866 2.247 -25.822 1.00 59.50 93 VAL A C 1
ATOM 735 O O . VAL A 1 93 ? 17.480 1.495 -24.926 1.00 59.50 93 VAL A O 1
ATOM 738 N N . MET A 1 94 ? 17.016 3.058 -26.452 1.00 60.25 94 MET A N 1
ATOM 739 C CA . MET A 1 94 ? 15.577 2.858 -26.351 1.00 60.25 94 MET A CA 1
ATOM 740 C C . MET A 1 94 ? 15.203 1.731 -27.322 1.00 60.25 94 MET A C 1
ATOM 742 O O . MET A 1 94 ? 15.488 1.842 -28.516 1.00 60.25 94 MET A O 1
ATOM 746 N N . PRO A 1 95 ? 14.595 0.624 -26.861 1.00 63.75 95 PRO A N 1
ATOM 747 C CA . PRO A 1 95 ? 14.076 -0.383 -27.774 1.00 63.75 95 PRO A CA 1
ATOM 748 C C . PRO A 1 95 ? 12.934 0.241 -28.583 1.00 63.75 95 PRO A C 1
ATOM 750 O O . PRO A 1 95 ? 11.822 0.407 -28.090 1.00 63.75 95 PRO A O 1
ATOM 753 N N . MET A 1 96 ? 13.226 0.621 -29.823 1.00 71.88 96 MET A N 1
ATOM 754 C CA . MET A 1 96 ? 12.233 1.150 -30.749 1.00 71.88 96 MET A CA 1
ATOM 755 C C . MET A 1 96 ? 11.338 0.010 -31.233 1.00 71.88 96 MET A C 1
ATOM 757 O O . MET A 1 96 ? 11.825 -1.020 -31.705 1.00 71.88 96 MET A O 1
ATOM 761 N N . ILE A 1 97 ? 10.023 0.202 -31.144 1.00 74.31 97 ILE A N 1
ATOM 762 C CA . ILE A 1 97 ? 9.065 -0.660 -31.835 1.00 74.31 97 ILE A CA 1
ATOM 763 C C . ILE A 1 97 ? 8.978 -0.138 -33.272 1.00 74.31 97 ILE A C 1
ATOM 765 O O . ILE A 1 97 ? 8.623 1.028 -33.458 1.00 74.31 97 ILE A O 1
ATOM 769 N N . PRO A 1 98 ? 9.298 -0.945 -34.298 1.00 74.25 98 PRO A N 1
ATOM 770 C CA . PRO A 1 98 ? 9.143 -0.510 -35.674 1.00 74.25 98 PRO A CA 1
ATOM 771 C C . PRO A 1 98 ? 7.658 -0.265 -35.952 1.00 74.25 98 PRO A C 1
ATOM 773 O O . PRO A 1 98 ? 6.862 -1.201 -36.025 1.00 74.25 98 PRO A O 1
ATOM 776 N N . LEU A 1 99 ? 7.291 1.005 -36.123 1.00 73.12 99 LEU A N 1
ATOM 777 C CA . LEU A 1 99 ? 5.965 1.438 -36.560 1.00 73.12 99 LEU A CA 1
ATOM 778 C C . LEU A 1 99 ? 5.826 1.197 -38.061 1.00 73.12 99 LEU A C 1
ATOM 780 O O . LEU A 1 99 ? 5.626 2.137 -38.821 1.00 73.12 99 LEU A O 1
ATOM 784 N N . GLY A 1 100 ? 6.017 -0.046 -38.507 1.00 74.12 100 GLY A N 1
ATOM 785 C CA . GLY A 1 100 ? 5.837 -0.417 -39.903 1.00 74.12 100 GLY A CA 1
ATOM 786 C C . GLY A 1 100 ? 4.393 -0.154 -40.311 1.00 74.12 100 GLY A C 1
ATOM 787 O O . GLY A 1 100 ? 3.555 -1.049 -40.208 1.00 74.12 100 GLY A O 1
ATOM 788 N N . LEU A 1 101 ? 4.107 1.074 -40.742 1.00 67.44 101 LEU A N 1
ATOM 789 C CA . LEU A 1 101 ? 2.850 1.459 -41.351 1.00 67.44 101 LEU A CA 1
ATOM 790 C C . LEU A 1 101 ? 2.777 0.663 -42.648 1.00 67.44 101 LEU A C 1
ATOM 792 O O . LEU A 1 101 ? 3.514 0.921 -43.598 1.00 67.44 101 LEU A O 1
ATOM 796 N N . LYS A 1 102 ? 1.957 -0.386 -42.652 1.00 76.31 102 LYS A N 1
ATOM 797 C CA . LYS A 1 102 ? 1.601 -1.051 -43.903 1.00 76.31 102 LYS A CA 1
ATOM 798 C C . LYS A 1 102 ? 0.739 -0.073 -44.689 1.00 76.31 102 LYS A C 1
ATOM 800 O O . LYS A 1 102 ? -0.022 0.667 -44.071 1.00 76.31 102 LYS A O 1
ATOM 805 N N . GLU A 1 103 ? 0.863 -0.063 -46.014 1.00 78.81 103 GLU A N 1
ATOM 806 C CA . GLU A 1 103 ? -0.035 0.725 -46.861 1.00 78.81 103 GLU A CA 1
ATOM 807 C C . GLU A 1 103 ? -1.482 0.417 -46.471 1.00 78.81 103 GLU A C 1
ATOM 809 O O . GLU A 1 103 ? -1.965 -0.712 -46.595 1.00 78.81 103 GLU A O 1
ATOM 814 N N . THR A 1 104 ? -2.149 1.419 -45.912 1.00 76.62 104 THR A N 1
ATOM 815 C CA . THR A 1 104 ? -3.557 1.344 -45.558 1.00 76.62 104 THR A CA 1
ATOM 816 C C . THR A 1 104 ? -4.357 1.639 -46.811 1.00 76.62 104 THR A C 1
ATOM 818 O O . THR A 1 104 ? -4.154 2.674 -47.443 1.00 76.62 104 THR A O 1
ATOM 821 N N . LYS A 1 105 ? -5.269 0.741 -47.178 1.00 81.50 105 LYS A N 1
ATOM 822 C CA . LYS A 1 105 ? -6.250 1.023 -48.226 1.00 81.50 105 LYS A CA 1
ATOM 823 C C . LYS A 1 105 ? -7.402 1.804 -47.609 1.00 81.50 105 LYS A C 1
ATOM 825 O O . LYS A 1 105 ? -7.811 1.493 -46.491 1.00 81.50 105 LYS A O 1
ATOM 830 N N . GLU A 1 106 ? -7.914 2.795 -48.328 1.00 81.56 106 GLU A N 1
ATOM 831 C CA . GLU A 1 106 ? -9.154 3.459 -47.936 1.00 81.56 106 GLU A CA 1
ATOM 832 C C . GLU A 1 106 ? -10.280 2.418 -47.903 1.00 81.56 1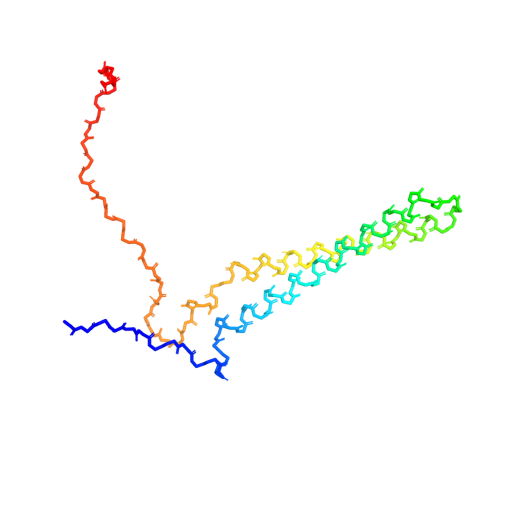06 GLU A C 1
ATOM 834 O O . GLU A 1 106 ? -10.486 1.679 -48.867 1.00 81.56 106 GLU A O 1
ATOM 839 N N . ILE A 1 107 ? -10.955 2.309 -46.760 1.00 79.81 107 ILE A N 1
ATOM 840 C CA . ILE A 1 107 ? -12.130 1.453 -46.605 1.00 79.81 107 ILE A CA 1
ATOM 841 C C . ILE A 1 107 ? -13.342 2.334 -46.882 1.00 79.81 107 ILE A C 1
ATOM 843 O O . ILE A 1 107 ? -13.574 3.307 -46.162 1.00 79.81 107 ILE A O 1
ATOM 847 N N . ASP A 1 108 ? -14.115 1.995 -47.912 1.00 79.31 108 ASP A N 1
ATOM 848 C CA . ASP A 1 108 ? -15.416 2.616 -48.126 1.00 79.31 108 ASP A CA 1
ATOM 849 C C . ASP A 1 108 ? -16.426 2.005 -47.147 1.00 79.31 108 ASP A C 1
ATOM 851 O O . ASP A 1 108 ? -16.901 0.884 -47.318 1.00 79.31 108 ASP A O 1
ATOM 855 N N . PHE A 1 109 ? -16.751 2.753 -46.092 1.00 79.62 109 PHE A N 1
ATOM 856 C CA . PHE A 1 109 ? -17.721 2.343 -45.072 1.00 79.62 109 PHE A CA 1
ATOM 857 C C . PHE A 1 109 ? -19.168 2.275 -45.589 1.00 79.62 109 PHE A C 1
ATOM 859 O O . PHE A 1 109 ? -20.074 1.952 -44.820 1.00 79.62 109 PHE A O 1
ATOM 866 N N . ARG A 1 110 ? -19.417 2.621 -46.859 1.00 82.44 110 ARG A N 1
ATOM 867 C CA . ARG A 1 110 ? -20.743 2.519 -47.484 1.00 82.44 110 ARG A CA 1
ATOM 868 C C . ARG A 1 110 ? -21.080 1.104 -47.932 1.00 82.44 110 ARG A C 1
ATOM 870 O O . ARG A 1 110 ? -22.261 0.814 -48.116 1.00 82.44 110 ARG A O 1
ATOM 877 N N . GLU A 1 111 ? -20.089 0.231 -48.086 1.00 75.56 111 GLU A N 1
ATOM 878 C CA . GLU A 1 111 ? -20.340 -1.176 -48.379 1.00 75.56 111 GLU A CA 1
ATOM 879 C C . GLU A 1 111 ? -20.413 -1.996 -47.078 1.00 75.56 111 GLU A C 1
ATOM 881 O O . GLU A 1 111 ? -19.559 -1.848 -46.200 1.00 75.56 111 GLU A O 1
ATOM 886 N N . PRO A 1 112 ? -21.431 -2.860 -46.908 1.00 76.31 112 PRO A N 1
ATOM 887 C CA . PRO A 1 112 ? -21.511 -3.734 -45.747 1.00 76.31 112 PRO A CA 1
ATOM 888 C C . PRO A 1 112 ? -20.337 -4.717 -45.741 1.00 76.31 112 PRO A C 1
ATOM 890 O O . PRO A 1 112 ? -19.983 -5.291 -46.772 1.00 76.31 112 PRO A O 1
ATOM 893 N N . PHE A 1 113 ? -19.754 -4.929 -44.559 1.00 74.88 113 PHE A N 1
ATOM 894 C CA . PHE A 1 113 ? -18.695 -5.916 -44.371 1.00 74.88 113 PHE A CA 1
ATOM 895 C C . PHE A 1 113 ? -19.194 -7.302 -44.800 1.00 74.88 113 PHE A C 1
ATOM 897 O O . PHE A 1 113 ? -20.251 -7.751 -44.349 1.00 74.88 113 PHE A O 1
ATOM 904 N N . LYS A 1 114 ? -18.443 -7.938 -45.699 1.00 64.81 114 LYS A N 1
ATOM 905 C CA . LYS A 1 114 ? -18.722 -9.278 -46.216 1.00 64.81 114 LYS A CA 1
ATOM 906 C C . LYS A 1 114 ? -18.149 -10.356 -45.307 1.00 64.81 114 LYS A C 1
ATOM 908 O O . LYS A 1 114 ? -17.039 -10.130 -44.774 1.00 64.81 114 LYS A O 1
#

Foldseek 3Di:
DDPPPPPPDDPVDCDPVNVLVVVLVVLVVVLVVLVVVLVVLVVCLVVDPDPVVNVVSVVVNVVSVVVNVVSVVVNVVSVPDPSNQDDPDPDRPDPDDPPPPDPDDDDDPVDDDD

Radius of gyration: 25.56 Å; chains: 1; bounding box: 49×28×73 Å

Secondary structure (DSSP, 8-state):
-------PPPTTS--HHHHHHHHHHHHHHHHHHHHHHHHHHHHHHHH---HHHHHHHHHHHHHHHHHHHHHHHHHHHHHH--TTT--SSSS------------PPPP-TTSPP-

Organism: Diploptera punctata (NCBI:txid6984)

Sequence (114 aa):
TSLLYKSGSDPRVATCRGKLQNKRSKLNQEINKELRLRAGAENLFKATTNRKLKETVALELSFVNSNLQLLKEQLAELNSSVELYQNDSNEPVMPMIPLGLKETKEIDFREPFK